Protein AF-A0A7S2VXR2-F1 (afdb_monomer_lite)

Secondary structure (DSSP, 8-state):
-HHHHHHHHHHHHHHH-----HHHHHHHHHHHTT--GGGTTS------------HHHHHHHHHHHHHHTTS---------SSTTHHHHHHHHHHHTTPPPS--

Sequence (103 aa):
SESDIAVAMFRLLENEKLIQEGAGISGLAACLAGKLPELQGKTVVVAMCGGNIDTSALGYVLERGLVADGRLVRFSCVVPDRPGGIAGLCNKIAKVGASIKHI

InterPro domains:
  IPR036052 Tryptophan synthase beta chain-like, PALP domain superfamily [G3DSA:3.40.50.1100] (1-72)
  IPR036052 Tryptophan synthase beta chain-like, PALP domain superfamily [SSF53686] (1-98)
  IPR050147 Serine/Threonine Dehydratase [PTHR48078] (1-101)

pLDDT: mean 91.54, std 4.01, range [77.5, 97.69]

Radius of gyration: 18.65 Å; chains: 1; bounding box: 45×24×49 Å

Structure (mmCIF, N/CA/C/O backbone):
data_AF-A0A7S2VXR2-F1
#
_entry.id   AF-A0A7S2VXR2-F1
#
loop_
_atom_site.group_PDB
_atom_site.id
_atom_site.type_symbol
_atom_site.label_atom_id
_atom_site.label_alt_id
_atom_site.label_comp_id
_atom_site.label_asym_id
_atom_site.label_entity_id
_atom_site.label_seq_id
_atom_site.pdbx_PDB_ins_code
_atom_site.Cartn_x
_atom_site.Cartn_y
_atom_site.Cartn_z
_atom_site.occupancy
_atom_site.B_iso_or_equiv
_atom_site.auth_seq_id
_atom_site.auth_comp_id
_atom_site.auth_asym_id
_atom_site.auth_atom_id
_atom_site.pdbx_PDB_model_num
ATOM 1 N N . SER A 1 1 ? -3.229 -9.430 9.550 1.00 87.56 1 SER A N 1
ATOM 2 C CA . SER A 1 1 ? -1.922 -9.773 8.961 1.00 87.56 1 SER A CA 1
ATOM 3 C C . SER A 1 1 ? -1.122 -8.487 8.858 1.00 87.56 1 SER A C 1
ATOM 5 O O . SER A 1 1 ? -1.727 -7.422 8.932 1.00 87.56 1 SER A O 1
ATOM 7 N N . GLU A 1 2 ? 0.199 -8.544 8.692 1.00 87.19 2 GLU A N 1
ATOM 8 C CA . GLU A 1 2 ? 0.989 -7.323 8.451 1.00 87.19 2 GLU A CA 1
ATOM 9 C C . GLU A 1 2 ? 0.526 -6.572 7.196 1.00 87.19 2 GLU A C 1
ATOM 11 O O . GLU A 1 2 ? 0.514 -5.346 7.180 1.00 87.19 2 GLU A O 1
ATOM 16 N N . SER A 1 3 ? 0.068 -7.300 6.169 1.00 87.94 3 SER A N 1
ATOM 17 C CA . SER A 1 3 ? -0.520 -6.694 4.971 1.00 87.94 3 SER A CA 1
ATOM 18 C C . SER A 1 3 ? -1.778 -5.890 5.303 1.00 87.94 3 SER A C 1
ATOM 20 O O . SER A 1 3 ? 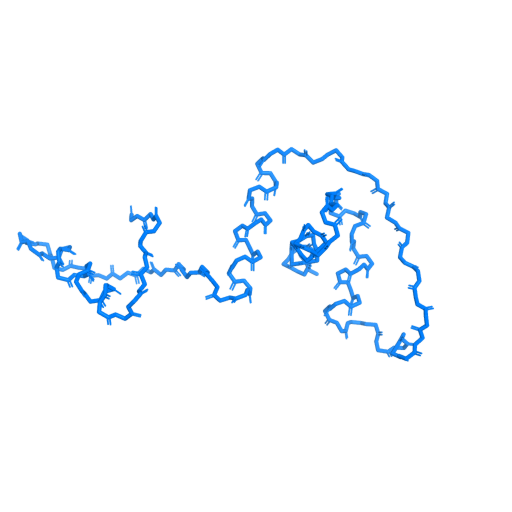-1.911 -4.759 4.851 1.00 87.94 3 SER A O 1
ATOM 22 N N . ASP A 1 4 ? -2.680 -6.438 6.124 1.00 91.88 4 ASP A N 1
ATOM 23 C CA . ASP A 1 4 ? -3.908 -5.734 6.527 1.00 91.88 4 ASP A CA 1
ATOM 24 C C . ASP A 1 4 ? -3.576 -4.478 7.341 1.00 91.88 4 ASP A C 1
ATOM 26 O O . ASP A 1 4 ? -4.205 -3.438 7.174 1.00 91.88 4 ASP A O 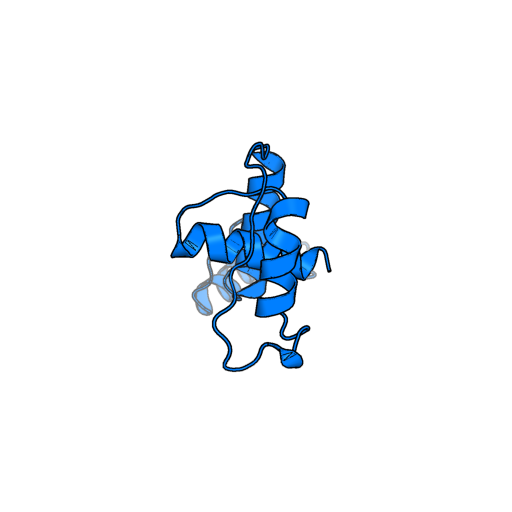1
ATOM 30 N N . ILE A 1 5 ? -2.565 -4.575 8.209 1.00 91.62 5 ILE A N 1
ATOM 31 C CA . ILE A 1 5 ? -2.066 -3.466 9.024 1.00 91.62 5 ILE A CA 1
ATOM 32 C C . ILE A 1 5 ? -1.508 -2.352 8.130 1.00 91.62 5 ILE A C 1
ATOM 34 O O . ILE A 1 5 ? -1.863 -1.190 8.315 1.00 91.62 5 ILE A O 1
ATOM 38 N N . ALA A 1 6 ? -0.696 -2.693 7.126 1.00 90.69 6 ALA A N 1
ATOM 39 C CA . ALA A 1 6 ? -0.166 -1.721 6.173 1.00 90.69 6 ALA A CA 1
ATOM 40 C C . ALA A 1 6 ? -1.283 -1.055 5.353 1.00 90.69 6 ALA A C 1
ATOM 42 O O . ALA A 1 6 ? -1.286 0.164 5.198 1.00 90.69 6 ALA A O 1
ATOM 43 N N . VAL A 1 7 ? -2.271 -1.823 4.882 1.00 92.00 7 VAL A N 1
ATOM 44 C CA . VAL A 1 7 ? -3.435 -1.265 4.174 1.00 92.00 7 VAL A CA 1
ATOM 45 C C . VAL A 1 7 ? -4.239 -0.337 5.087 1.00 92.00 7 VAL A C 1
ATOM 47 O O . VAL A 1 7 ? -4.619 0.750 4.662 1.00 92.00 7 VAL A O 1
ATOM 50 N N . ALA A 1 8 ? -4.464 -0.706 6.348 1.00 93.06 8 ALA A N 1
ATOM 51 C CA . ALA A 1 8 ? -5.192 0.133 7.297 1.00 93.06 8 ALA A CA 1
ATOM 52 C C . ALA A 1 8 ? -4.459 1.439 7.619 1.00 93.06 8 ALA A C 1
ATOM 54 O O . ALA A 1 8 ? -5.084 2.499 7.608 1.00 93.06 8 ALA A O 1
ATOM 55 N N . MET A 1 9 ? -3.141 1.387 7.840 1.00 91.94 9 MET A N 1
ATOM 56 C CA . MET A 1 9 ? -2.329 2.598 8.011 1.00 91.94 9 MET A CA 1
ATOM 57 C C . MET A 1 9 ? -2.391 3.484 6.770 1.00 91.94 9 MET A C 1
ATOM 59 O O . MET A 1 9 ? -2.562 4.694 6.886 1.00 91.94 9 MET A O 1
ATOM 63 N N . PHE A 1 10 ? -2.295 2.884 5.583 1.00 92.44 10 PHE A N 1
ATOM 64 C CA . PHE A 1 10 ? -2.397 3.613 4.329 1.00 92.44 10 PHE A CA 1
ATOM 65 C C . PHE A 1 10 ? -3.754 4.315 4.178 1.00 92.44 10 PHE A C 1
ATOM 67 O O . PHE A 1 10 ? -3.798 5.497 3.848 1.00 92.44 10 PHE A O 1
ATOM 74 N N . ARG A 1 11 ? -4.860 3.625 4.486 1.00 92.44 11 ARG A N 1
ATOM 75 C CA . ARG A 1 11 ? -6.214 4.204 4.466 1.00 92.44 11 ARG A CA 1
ATOM 76 C C . ARG A 1 11 ? -6.378 5.332 5.477 1.00 92.44 11 ARG A C 1
ATOM 78 O O . ARG A 1 11 ? -7.008 6.337 5.153 1.00 92.44 11 ARG A O 1
ATOM 85 N N . LEU A 1 12 ? -5.819 5.175 6.676 1.00 92.00 12 LEU A N 1
ATOM 86 C CA . LEU A 1 12 ? -5.848 6.212 7.703 1.00 92.00 12 LEU A CA 1
ATOM 87 C C . LEU A 1 12 ? -5.081 7.460 7.239 1.00 92.00 12 LEU A C 1
ATOM 89 O O . LEU A 1 12 ? -5.586 8.575 7.346 1.00 92.00 12 LEU A O 1
ATOM 93 N N . LEU A 1 13 ? -3.902 7.274 6.646 1.00 91.19 13 LEU A N 1
ATOM 94 C CA . LEU A 1 13 ? -3.115 8.369 6.091 1.00 91.19 13 LEU A CA 1
ATOM 95 C C . LEU A 1 13 ? -3.808 9.038 4.896 1.00 91.19 13 LEU A C 1
ATOM 97 O O . LEU A 1 13 ? -3.771 10.259 4.767 1.00 91.19 13 LEU A O 1
ATOM 101 N N . GLU A 1 14 ? -4.429 8.268 4.005 1.00 90.56 14 GLU A N 1
ATOM 102 C CA . GLU A 1 14 ? -5.060 8.797 2.793 1.00 90.56 14 GLU A CA 1
ATOM 103 C C . GLU A 1 14 ? -6.327 9.599 3.116 1.00 90.56 14 GLU A C 1
ATOM 105 O O . GLU A 1 14 ? -6.482 10.708 2.594 1.00 90.56 14 GLU A O 1
ATOM 110 N N . ASN A 1 15 ? -7.173 9.092 4.018 1.00 92.69 15 ASN A N 1
ATOM 111 C CA . ASN A 1 15 ? -8.463 9.702 4.348 1.00 92.69 15 ASN A CA 1
ATOM 112 C C . ASN A 1 15 ? -8.376 10.718 5.493 1.00 92.69 15 ASN A C 1
ATOM 114 O O . ASN A 1 15 ? -8.878 11.828 5.356 1.00 92.69 15 ASN A O 1
ATOM 118 N N . GLU A 1 16 ? -7.693 10.371 6.585 1.00 91.94 16 GLU A N 1
ATOM 119 C CA . GLU A 1 16 ? -7.686 11.169 7.823 1.00 91.94 16 GLU A CA 1
ATOM 120 C C . GLU A 1 16 ? -6.394 11.973 8.016 1.00 91.94 16 GLU A C 1
ATOM 122 O O . GLU A 1 16 ? -6.298 12.790 8.927 1.00 91.94 16 GLU A O 1
ATOM 127 N N . LYS A 1 17 ? -5.374 11.752 7.172 1.00 90.81 17 LYS A N 1
ATOM 128 C CA . LYS A 1 17 ? -4.036 12.368 7.299 1.00 90.81 17 LYS A CA 1
ATOM 129 C C . LYS A 1 17 ? -3.348 12.058 8.633 1.00 90.81 17 LYS A C 1
ATOM 131 O O . LYS A 1 17 ? -2.441 12.778 9.046 1.00 90.81 17 LYS A O 1
ATOM 136 N N . LEU A 1 18 ? -3.755 10.971 9.285 1.00 89.31 18 LEU A N 1
ATOM 137 C CA . LEU A 1 18 ? -3.179 10.508 10.540 1.00 89.31 18 LEU A CA 1
ATOM 138 C C . LEU A 1 18 ? -2.170 9.391 10.293 1.00 89.31 18 LEU A C 1
ATOM 140 O O . LEU A 1 18 ? -2.348 8.528 9.434 1.00 89.31 18 LEU A O 1
ATOM 144 N N . ILE A 1 19 ? -1.114 9.411 11.097 1.00 86.94 19 ILE A N 1
ATOM 145 C CA . ILE A 1 19 ? -0.050 8.417 11.095 1.00 86.94 19 ILE A CA 1
ATOM 146 C C . ILE A 1 19 ? -0.105 7.664 12.422 1.00 86.94 19 ILE A C 1
ATOM 148 O O . ILE A 1 19 ? -0.205 8.275 13.485 1.00 86.94 19 ILE A O 1
ATOM 152 N N . GLN A 1 20 ? -0.040 6.336 12.351 1.00 88.00 20 GLN A N 1
ATOM 153 C CA . GLN A 1 20 ? -0.044 5.463 13.517 1.00 88.00 20 GLN A CA 1
ATOM 154 C C . GLN A 1 20 ? 0.967 4.333 13.393 1.00 88.00 20 GLN A C 1
ATOM 156 O O . GLN A 1 20 ? 1.346 3.939 12.294 1.00 88.00 20 GLN A O 1
ATOM 161 N N . GLU A 1 21 ? 1.358 3.787 14.538 1.00 86.38 21 GLU A N 1
ATOM 162 C CA . GLU A 1 21 ? 2.156 2.567 14.615 1.00 86.38 21 GLU A CA 1
ATOM 163 C C . GLU A 1 21 ? 1.296 1.310 14.397 1.00 86.38 21 GLU A C 1
ATOM 165 O O . GLU A 1 21 ? 0.074 1.303 14.580 1.00 86.38 21 GLU A O 1
ATOM 170 N N . GLY A 1 22 ? 1.950 0.199 14.044 1.00 79.25 22 GLY A N 1
ATOM 171 C CA . GLY A 1 22 ? 1.270 -1.052 13.695 1.00 79.25 22 GLY A CA 1
ATOM 172 C C . GLY A 1 22 ? 0.414 -1.658 14.812 1.00 79.25 22 GLY A C 1
ATOM 173 O O . GLY A 1 22 ? -0.640 -2.227 14.530 1.00 79.25 22 GLY A O 1
ATOM 174 N N . ALA A 1 23 ? 0.805 -1.516 16.081 1.00 83.81 23 ALA A N 1
ATOM 175 C CA . ALA A 1 23 ? -0.014 -2.002 17.193 1.00 83.81 23 ALA A CA 1
ATOM 176 C C . ALA A 1 23 ? -1.306 -1.177 17.345 1.00 83.81 23 ALA A C 1
ATOM 178 O O . ALA A 1 23 ? -2.393 -1.750 17.462 1.00 83.81 23 ALA A O 1
ATOM 179 N N . GLY A 1 24 ? -1.198 0.154 17.257 1.00 86.06 24 GLY A N 1
ATOM 180 C CA . GLY A 1 24 ? -2.309 1.097 17.418 1.00 86.06 24 GLY A CA 1
ATOM 181 C C . GLY A 1 24 ? -3.367 1.030 16.314 1.00 86.06 24 GLY A C 1
ATOM 182 O O . GLY A 1 24 ? -4.510 1.407 16.546 1.00 86.06 24 GLY A O 1
ATOM 183 N N . ILE A 1 25 ? -3.022 0.509 15.133 1.00 91.06 25 ILE A N 1
ATOM 184 C CA . ILE A 1 25 ? -3.935 0.388 13.982 1.00 91.06 25 ILE A CA 1
ATOM 185 C C . ILE A 1 25 ? -4.573 -1.008 13.852 1.00 91.06 25 ILE A C 1
ATOM 187 O O . ILE A 1 25 ? -5.457 -1.219 13.021 1.00 91.06 25 ILE A O 1
ATOM 191 N N . SER A 1 26 ? -4.122 -1.987 14.642 1.00 91.44 26 SER A N 1
ATOM 192 C CA . SER A 1 26 ? -4.477 -3.405 14.475 1.00 91.44 26 SER A CA 1
ATOM 193 C C . SER A 1 26 ? -5.989 -3.674 14.519 1.00 91.44 26 SER A C 1
ATOM 195 O O . SER A 1 26 ? -6.497 -4.459 13.715 1.00 91.44 26 SER A O 1
ATOM 197 N N . GLY A 1 27 ? -6.722 -2.970 15.389 1.00 92.94 27 GLY A N 1
ATOM 198 C CA . GLY A 1 27 ? -8.184 -3.044 15.459 1.00 92.94 27 GLY A CA 1
ATOM 199 C C . GLY A 1 27 ? -8.862 -2.539 14.184 1.00 92.94 27 GLY A C 1
ATOM 200 O O . GLY A 1 27 ? -9.733 -3.213 13.638 1.00 92.94 27 GLY A O 1
ATOM 201 N N . LEU A 1 28 ? -8.404 -1.403 13.645 1.00 93.00 28 LEU A N 1
ATOM 202 C CA . LEU A 1 28 ? -8.907 -0.870 12.377 1.00 93.00 28 LEU A CA 1
ATOM 203 C C . LEU A 1 28 ? -8.603 -1.832 11.222 1.00 93.00 28 LEU A C 1
ATOM 205 O O . LEU A 1 28 ? -9.464 -2.070 10.377 1.00 93.00 28 LEU A O 1
ATOM 209 N N . ALA A 1 29 ? -7.414 -2.436 11.212 1.00 94.00 29 ALA A N 1
ATOM 210 C CA . ALA A 1 29 ? -7.033 -3.428 10.211 1.00 94.00 29 ALA A CA 1
ATOM 211 C C . ALA A 1 29 ? -7.943 -4.660 10.223 1.00 94.00 29 ALA A C 1
ATOM 213 O O . ALA A 1 29 ? -8.327 -5.147 9.161 1.00 94.00 29 ALA A O 1
ATOM 214 N N . ALA A 1 30 ? -8.327 -5.150 11.403 1.00 94.62 30 ALA A N 1
ATOM 215 C CA . ALA A 1 30 ? -9.268 -6.259 11.523 1.00 94.62 30 ALA A CA 1
ATOM 216 C C . ALA A 1 30 ? -10.674 -5.888 11.015 1.00 94.62 30 ALA A C 1
ATOM 218 O O . ALA A 1 30 ? -11.281 -6.683 10.292 1.00 94.62 30 ALA A O 1
ATOM 219 N N . CYS A 1 31 ? -11.154 -4.677 11.324 1.00 94.00 31 CYS A N 1
ATOM 220 C CA . CYS A 1 31 ? -12.421 -4.159 10.804 1.00 94.00 31 CYS A CA 1
ATOM 221 C C . CYS A 1 31 ? -12.410 -4.064 9.270 1.00 94.00 31 CYS A C 1
ATOM 223 O O . CYS A 1 31 ? -13.301 -4.599 8.613 1.00 94.00 31 CYS A O 1
ATOM 225 N N . LEU A 1 32 ? -11.383 -3.432 8.691 1.00 92.12 32 LEU A N 1
ATOM 226 C CA . LEU A 1 32 ? -11.268 -3.239 7.240 1.00 92.12 32 LEU A CA 1
ATOM 227 C C . LEU A 1 32 ? -11.067 -4.553 6.478 1.00 92.12 32 LEU A C 1
ATOM 229 O O . LEU A 1 32 ? -11.569 -4.701 5.369 1.00 92.12 32 LEU A O 1
ATOM 233 N N . ALA A 1 33 ? -10.367 -5.521 7.074 1.00 93.50 33 ALA A N 1
ATOM 234 C CA . ALA A 1 33 ? -10.180 -6.848 6.492 1.00 93.50 33 ALA A CA 1
ATOM 235 C C . ALA A 1 33 ? -11.417 -7.758 6.629 1.00 93.50 33 ALA A C 1
ATOM 237 O O . ALA A 1 33 ? -11.344 -8.929 6.258 1.00 93.50 33 ALA A O 1
ATOM 238 N N . GLY A 1 34 ? -12.526 -7.265 7.198 1.00 93.56 34 GLY A N 1
ATOM 239 C CA . GLY A 1 34 ? -13.759 -8.038 7.373 1.00 93.56 34 GLY A CA 1
ATOM 240 C C . GLY A 1 34 ? -13.620 -9.208 8.350 1.00 93.56 34 GLY A C 1
ATOM 241 O O . GLY A 1 34 ? -14.349 -10.190 8.243 1.00 93.56 34 GLY A O 1
ATOM 242 N N . LYS A 1 35 ? -12.672 -9.132 9.293 1.00 95.19 35 LYS A N 1
ATOM 243 C CA . LYS A 1 35 ? -12.362 -10.227 10.232 1.00 95.19 35 LYS A CA 1
ATOM 244 C C . LYS A 1 35 ? -13.227 -10.235 11.489 1.00 95.19 35 LYS A C 1
ATOM 246 O O . LYS A 1 35 ? -13.100 -11.154 12.287 1.00 95.19 35 LYS A O 1
ATOM 251 N N . LEU A 1 36 ? -14.073 -9.220 11.654 1.00 94.69 36 LEU A N 1
ATOM 252 C CA . LEU A 1 36 ? -14.944 -9.017 12.812 1.00 94.69 36 LEU A CA 1
ATOM 253 C C . LEU A 1 36 ? -16.411 -8.910 12.348 1.00 94.69 36 LEU A C 1
ATOM 255 O O . LEU A 1 36 ? -17.005 -7.829 12.430 1.00 94.69 36 LEU A O 1
ATOM 259 N N . PRO A 1 37 ? -16.998 -9.983 11.778 1.00 95.12 37 PRO A N 1
ATOM 260 C CA . PRO A 1 37 ? -18.362 -9.954 11.238 1.00 95.12 37 PRO A CA 1
ATOM 261 C C . PRO A 1 37 ? -19.418 -9.568 12.287 1.00 95.12 37 PRO A C 1
ATOM 263 O O . PRO A 1 37 ? -20.424 -8.942 11.960 1.00 95.12 37 PRO A O 1
ATOM 266 N N . GLU A 1 38 ? -19.178 -9.858 13.565 1.00 96.00 38 GLU A N 1
ATOM 267 C CA . GLU A 1 38 ? -20.044 -9.511 14.696 1.00 96.00 38 GLU A CA 1
ATOM 268 C C . GLU A 1 38 ? -20.179 -7.999 14.957 1.00 96.00 38 GLU A C 1
ATOM 270 O O . GLU A 1 38 ? -21.036 -7.572 15.745 1.00 96.00 38 GLU A O 1
ATOM 275 N N . LEU A 1 39 ? -19.331 -7.188 14.319 1.00 95.50 39 LEU A N 1
ATOM 276 C CA . LEU A 1 39 ? -19.351 -5.729 14.391 1.00 95.50 39 LEU A CA 1
ATOM 277 C C . LEU A 1 39 ? -20.132 -5.074 13.244 1.00 95.50 39 LEU A C 1
ATOM 279 O O . LEU A 1 39 ? -20.330 -3.858 13.256 1.00 95.50 39 LEU A O 1
ATOM 283 N N . GLN A 1 40 ? -20.601 -5.850 12.265 1.00 93.94 40 GLN A N 1
ATOM 284 C CA . GLN A 1 40 ? -21.314 -5.313 11.112 1.00 93.94 40 GLN A CA 1
ATOM 285 C C . GLN A 1 40 ? -22.578 -4.542 11.535 1.00 93.94 40 GLN A C 1
ATOM 287 O O . GLN A 1 40 ? -23.387 -5.020 12.330 1.00 93.94 40 GLN A O 1
ATOM 292 N N . GLY A 1 41 ? -22.735 -3.323 11.008 1.00 95.00 41 GLY A N 1
ATOM 293 C CA . GLY A 1 41 ? -23.868 -2.438 11.309 1.00 95.00 41 GLY A CA 1
ATOM 294 C C . GLY A 1 41 ? -23.808 -1.738 12.673 1.00 95.00 41 GLY A C 1
ATOM 295 O O . GLY A 1 41 ? -24.729 -0.995 13.003 1.00 95.00 41 GLY A O 1
ATOM 296 N N . LYS A 1 42 ? -22.748 -1.944 13.465 1.00 96.50 42 LYS A N 1
ATOM 297 C CA . LYS A 1 42 ? -22.564 -1.276 14.760 1.00 96.50 42 LYS A CA 1
ATOM 298 C C . LYS A 1 42 ? -21.701 -0.026 14.619 1.00 96.50 42 LYS A C 1
ATOM 300 O O . LYS A 1 42 ? -20.798 0.033 13.788 1.00 96.50 42 LYS A O 1
ATOM 305 N N . THR A 1 43 ? -21.925 0.945 15.498 1.00 96.25 43 THR A N 1
ATOM 306 C CA . THR A 1 43 ? -20.977 2.043 15.713 1.00 96.25 43 THR A CA 1
ATOM 307 C C . THR A 1 43 ? -19.800 1.515 16.524 1.00 96.25 43 THR A C 1
ATOM 309 O O . THR A 1 43 ? -19.963 1.141 17.685 1.00 96.25 43 THR A O 1
ATOM 312 N N . VAL A 1 44 ? -18.619 1.463 15.911 1.00 94.12 44 VAL A N 1
ATOM 313 C CA . VAL A 1 44 ? -17.393 0.936 16.525 1.00 94.12 44 VAL A CA 1
ATOM 314 C C . VAL A 1 44 ? -16.400 2.072 16.716 1.00 94.12 44 VAL A C 1
ATOM 316 O O . VAL A 1 44 ? -16.128 2.823 15.783 1.00 94.12 44 VAL A O 1
ATOM 319 N N . VAL A 1 45 ? -15.825 2.168 17.914 1.00 93.62 45 VAL A N 1
ATOM 320 C CA . VAL A 1 45 ? -14.707 3.069 18.205 1.00 93.62 45 VAL A CA 1
ATOM 321 C C . VAL A 1 45 ? -13.449 2.227 18.355 1.00 93.62 45 VAL A C 1
ATOM 323 O O . VAL A 1 45 ? -13.384 1.352 19.216 1.00 93.62 45 VAL A O 1
ATOM 326 N N . VAL A 1 46 ? -12.448 2.490 17.517 1.00 91.00 46 VAL A N 1
ATOM 327 C CA . VAL A 1 46 ? -11.123 1.876 17.638 1.00 91.00 46 VAL A CA 1
ATOM 328 C C . VAL A 1 46 ? -10.225 2.853 18.384 1.00 91.00 46 VAL A C 1
ATOM 330 O O . VAL A 1 46 ? -9.905 3.923 17.869 1.00 91.00 46 VAL A O 1
ATOM 333 N N . ALA A 1 47 ? -9.824 2.495 19.602 1.00 88.94 47 ALA A N 1
ATOM 334 C CA . ALA A 1 47 ? -8.811 3.250 20.326 1.00 88.94 47 ALA A CA 1
ATOM 335 C C . ALA A 1 47 ? -7.448 3.030 19.658 1.00 88.94 47 ALA A C 1
ATOM 337 O O . ALA A 1 47 ? -6.977 1.897 19.563 1.00 88.94 47 ALA A O 1
ATOM 338 N N . MET A 1 48 ? -6.835 4.114 19.187 1.00 87.38 48 MET A N 1
ATOM 339 C CA . MET A 1 48 ? -5.518 4.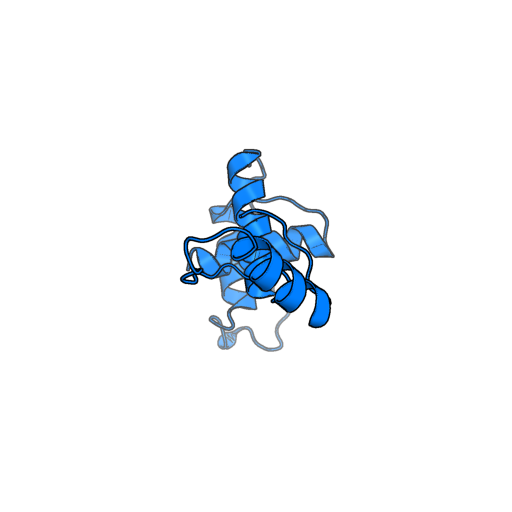090 18.555 1.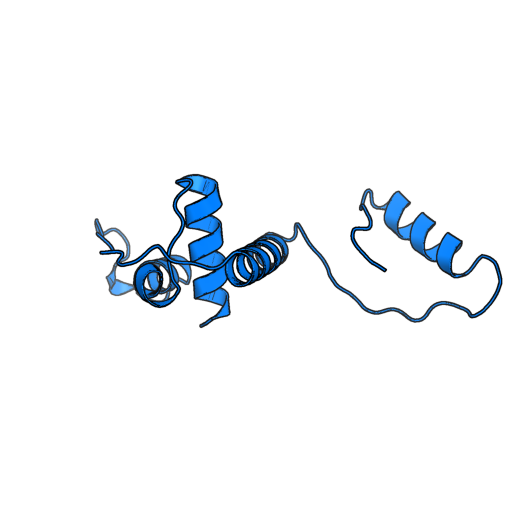00 87.38 48 MET A CA 1
ATOM 340 C C . MET A 1 48 ? -4.488 4.721 19.491 1.00 87.38 48 MET A C 1
ATOM 342 O O . MET A 1 48 ? -4.708 5.810 20.021 1.00 87.38 48 MET A O 1
ATOM 346 N N . CYS A 1 49 ? -3.362 4.038 19.676 1.00 81.31 49 CYS A N 1
ATOM 347 C CA . CYS A 1 49 ? -2.279 4.452 20.563 1.00 81.31 49 CYS A CA 1
ATOM 348 C C . CYS A 1 49 ? -0.979 4.562 19.759 1.00 81.31 49 CYS A C 1
ATOM 350 O O . CYS A 1 49 ? -0.622 3.599 19.083 1.00 81.31 49 CYS A O 1
ATOM 352 N N . GLY A 1 50 ? -0.252 5.674 19.896 1.00 77.50 50 GLY A N 1
ATOM 353 C CA . GLY A 1 50 ? 1.083 5.848 19.306 1.00 77.50 50 GLY A CA 1
ATOM 354 C C . GLY A 1 50 ? 1.121 6.874 18.179 1.00 77.50 50 GLY A C 1
ATOM 355 O O . GLY A 1 50 ? 0.231 7.713 18.078 1.00 77.50 50 GLY A O 1
ATOM 356 N N . GLY A 1 51 ? 2.168 6.851 17.363 1.00 78.25 51 GLY A N 1
ATOM 357 C CA . GLY A 1 51 ? 2.373 7.832 16.286 1.00 78.25 51 GLY A CA 1
ATOM 358 C C . GLY A 1 51 ? 3.846 8.086 15.978 1.00 78.25 51 GLY A C 1
ATOM 359 O O . GLY A 1 51 ? 4.169 8.855 15.075 1.00 78.25 51 GLY A O 1
ATOM 360 N N . ASN A 1 52 ? 4.745 7.430 16.713 1.00 84.19 52 ASN A N 1
ATOM 361 C CA . ASN A 1 52 ? 6.177 7.511 16.513 1.00 84.19 52 ASN A CA 1
ATOM 362 C C . ASN A 1 52 ? 6.617 6.481 15.467 1.00 84.19 52 ASN A C 1
ATOM 364 O O . ASN A 1 52 ? 7.265 5.482 15.776 1.00 84.19 52 ASN A O 1
ATOM 368 N N . ILE A 1 53 ? 6.220 6.715 14.218 1.00 86.19 53 ILE A N 1
ATOM 369 C CA . ILE A 1 53 ? 6.698 5.928 13.083 1.00 86.19 53 ILE A CA 1
ATOM 370 C C . ILE A 1 53 ? 7.970 6.560 12.517 1.00 86.19 53 ILE A C 1
ATOM 372 O O . ILE A 1 53 ? 8.071 7.783 12.391 1.00 86.19 53 ILE A O 1
ATOM 376 N N . ASP A 1 54 ? 8.928 5.735 12.113 1.00 88.94 54 ASP A N 1
ATOM 377 C CA . ASP A 1 54 ? 10.048 6.209 11.315 1.00 88.94 54 ASP A CA 1
ATOM 378 C C . ASP A 1 54 ? 9.662 6.338 9.828 1.00 88.94 54 ASP A C 1
ATOM 380 O O . ASP A 1 54 ? 8.714 5.726 9.322 1.00 88.94 54 ASP A O 1
ATOM 384 N N . THR A 1 55 ? 10.420 7.147 9.092 1.00 87.44 55 THR A N 1
ATOM 385 C CA . THR A 1 55 ? 10.151 7.427 7.676 1.00 87.44 55 THR A CA 1
ATOM 386 C C . THR A 1 55 ? 10.313 6.203 6.772 1.00 87.44 55 THR A C 1
ATOM 388 O O . THR A 1 55 ? 9.672 6.142 5.721 1.00 87.44 55 THR A O 1
ATOM 391 N N . SER A 1 56 ? 11.118 5.213 7.168 1.00 89.06 56 SER A N 1
ATOM 392 C CA . SER A 1 56 ? 11.316 3.986 6.387 1.00 89.06 56 SER A CA 1
ATOM 393 C C . SER A 1 56 ? 10.092 3.082 6.495 1.00 89.06 56 SER A C 1
ATOM 395 O O . SER A 1 56 ? 9.587 2.603 5.474 1.00 89.06 56 SER A O 1
ATOM 397 N N . ALA A 1 57 ? 9.560 2.908 7.707 1.00 85.44 57 ALA A N 1
ATOM 398 C CA . ALA A 1 57 ? 8.311 2.188 7.934 1.00 85.44 57 ALA A CA 1
ATOM 399 C C . ALA A 1 57 ? 7.127 2.862 7.218 1.00 85.44 57 ALA A C 1
ATOM 401 O O . ALA A 1 57 ? 6.333 2.178 6.566 1.00 85.44 57 ALA A O 1
ATOM 402 N N . LEU A 1 58 ? 7.052 4.198 7.241 1.00 89.19 58 LEU A N 1
ATOM 403 C CA . LEU A 1 58 ? 6.052 4.947 6.475 1.00 89.19 58 LEU A CA 1
ATOM 404 C C . LEU A 1 58 ? 6.173 4.693 4.962 1.00 89.19 58 LEU A C 1
ATOM 406 O O . LEU A 1 58 ? 5.169 4.437 4.293 1.00 89.19 58 LEU A O 1
ATOM 410 N N . GLY A 1 59 ? 7.394 4.716 4.419 1.00 90.94 59 GLY A N 1
ATOM 411 C CA . GLY A 1 59 ? 7.651 4.408 3.010 1.00 90.94 59 GLY A CA 1
ATOM 412 C C . GLY A 1 59 ? 7.184 3.004 2.617 1.00 90.94 59 GLY A C 1
ATOM 413 O O . GLY A 1 59 ? 6.515 2.836 1.595 1.00 90.94 59 GLY A O 1
ATOM 414 N N . TYR A 1 60 ? 7.459 2.005 3.458 1.00 88.56 60 TYR A N 1
ATOM 415 C CA . TYR A 1 60 ? 6.995 0.632 3.246 1.00 88.56 60 TYR A CA 1
ATOM 416 C C . TYR A 1 60 ? 5.462 0.527 3.221 1.00 88.56 60 TYR A C 1
ATOM 418 O O . TYR A 1 60 ? 4.894 -0.107 2.327 1.00 88.56 60 TYR A O 1
ATOM 426 N N . VAL A 1 61 ? 4.783 1.174 4.172 1.00 89.69 61 VAL A N 1
ATOM 427 C CA . VAL A 1 61 ? 3.314 1.219 4.244 1.00 89.69 61 VAL A CA 1
ATOM 428 C C . VAL A 1 61 ? 2.717 1.856 2.990 1.00 89.69 61 VAL A C 1
ATOM 430 O O . VAL A 1 61 ? 1.769 1.310 2.422 1.00 89.69 61 VAL A O 1
ATOM 433 N N . LEU A 1 62 ? 3.295 2.964 2.518 1.00 91.00 62 LEU A N 1
ATOM 434 C CA . LEU A 1 62 ? 2.875 3.628 1.283 1.00 91.00 62 LEU A CA 1
ATOM 435 C C . LEU A 1 62 ? 2.993 2.702 0.070 1.00 91.00 62 LEU A C 1
ATOM 437 O O . LEU A 1 62 ? 2.043 2.587 -0.703 1.00 91.00 62 LEU A O 1
ATOM 441 N N . GLU A 1 63 ? 4.119 2.004 -0.096 1.00 90.50 63 GLU A N 1
ATOM 442 C CA . GLU A 1 63 ? 4.271 1.064 -1.212 1.00 90.50 63 GLU A CA 1
ATOM 443 C C . GLU A 1 63 ? 3.254 -0.077 -1.147 1.00 90.50 63 GLU A C 1
ATOM 445 O O . GLU A 1 63 ? 2.643 -0.409 -2.164 1.00 90.50 63 GLU A O 1
ATOM 450 N N . ARG A 1 64 ? 3.019 -0.648 0.040 1.00 88.62 64 ARG A N 1
ATOM 451 C CA . ARG A 1 64 ? 2.017 -1.709 0.221 1.00 88.62 64 ARG A CA 1
ATOM 452 C C . ARG A 1 64 ? 0.602 -1.228 -0.071 1.00 88.62 64 ARG A C 1
ATOM 454 O O . ARG A 1 64 ? -0.139 -1.944 -0.741 1.00 88.62 64 ARG A O 1
ATOM 461 N N . GLY A 1 65 ? 0.247 -0.030 0.381 1.00 89.31 65 GLY A N 1
ATOM 462 C CA . GLY A 1 65 ? -1.042 0.589 0.086 1.00 89.31 65 GLY A CA 1
ATOM 463 C C . GLY A 1 65 ? -1.253 0.822 -1.408 1.00 89.31 65 GLY A C 1
ATOM 464 O O . GLY A 1 65 ? -2.283 0.434 -1.955 1.00 89.31 65 GLY A O 1
ATOM 465 N N . LEU A 1 66 ? -0.241 1.352 -2.101 1.00 92.50 66 LEU A N 1
ATOM 466 C CA . LEU A 1 66 ? -0.293 1.539 -3.553 1.00 92.50 66 LEU A CA 1
ATOM 467 C C . LEU A 1 66 ? -0.433 0.212 -4.312 1.00 92.50 66 LEU A C 1
ATOM 469 O O . LEU A 1 66 ? -1.153 0.165 -5.309 1.00 92.50 66 LEU A O 1
ATOM 473 N N . VAL A 1 67 ? 0.222 -0.860 -3.852 1.00 91.31 67 VAL A N 1
ATOM 474 C CA . VAL A 1 67 ? 0.052 -2.206 -4.428 1.00 91.31 67 VAL A CA 1
ATOM 475 C C . VAL A 1 67 ? -1.364 -2.730 -4.186 1.00 91.31 67 VAL A C 1
ATOM 477 O O . VAL A 1 67 ? -1.986 -3.235 -5.117 1.00 91.31 67 VAL A O 1
ATOM 480 N N . ALA A 1 68 ? -1.892 -2.585 -2.968 1.00 87.69 68 ALA A N 1
ATOM 481 C CA . ALA A 1 68 ? -3.241 -3.034 -2.624 1.00 87.69 68 ALA A CA 1
ATOM 482 C C . ALA A 1 68 ? -4.333 -2.303 -3.427 1.00 87.69 68 ALA A C 1
ATOM 484 O O . ALA A 1 68 ? -5.336 -2.913 -3.787 1.00 87.69 68 ALA A O 1
ATOM 485 N N . ASP A 1 69 ? -4.107 -1.032 -3.765 1.00 89.81 69 ASP A N 1
ATOM 486 C CA . ASP A 1 69 ? -4.996 -0.235 -4.619 1.00 89.81 69 ASP A CA 1
ATOM 487 C C . ASP A 1 69 ? -4.774 -0.439 -6.125 1.00 89.81 69 ASP A C 1
ATOM 489 O O . ASP A 1 69 ? -5.398 0.244 -6.937 1.00 89.81 69 ASP A O 1
ATOM 493 N N . GLY A 1 70 ? -3.858 -1.324 -6.532 1.00 90.62 70 GLY A N 1
ATOM 494 C CA . GLY A 1 70 ? -3.535 -1.544 -7.947 1.00 90.62 70 GLY A CA 1
ATOM 495 C C . GLY A 1 70 ? -2.849 -0.351 -8.627 1.00 90.62 70 GLY A C 1
ATOM 496 O O . GLY A 1 70 ? -2.732 -0.320 -9.850 1.00 90.62 70 GLY A O 1
ATOM 497 N N . ARG A 1 71 ? -2.372 0.628 -7.849 1.00 92.94 71 ARG A N 1
ATOM 498 C CA . ARG A 1 71 ? -1.660 1.826 -8.330 1.00 92.94 71 ARG A CA 1
ATOM 499 C C . ARG A 1 71 ? -0.157 1.611 -8.487 1.00 92.94 71 ARG A C 1
ATOM 501 O O . ARG A 1 71 ? 0.516 2.420 -9.121 1.00 92.94 71 ARG A O 1
ATOM 508 N N . LEU A 1 72 ? 0.378 0.540 -7.910 1.00 94.25 72 LEU A N 1
ATOM 509 C CA . LEU A 1 72 ? 1.765 0.127 -8.068 1.00 94.25 72 LEU A CA 1
ATOM 510 C C . LEU A 1 72 ? 1.812 -1.359 -8.412 1.00 94.25 72 LEU A C 1
ATOM 512 O O . LEU A 1 72 ? 1.262 -2.191 -7.698 1.00 94.25 72 LEU A O 1
ATOM 516 N N . VAL A 1 73 ? 2.513 -1.691 -9.493 1.00 93.06 73 VAL A N 1
ATOM 517 C CA . VAL A 1 73 ? 2.751 -3.073 -9.911 1.00 93.06 73 VAL A CA 1
ATOM 518 C C . VAL A 1 73 ? 4.252 -3.305 -9.961 1.00 93.06 73 VAL A C 1
ATOM 520 O O . VAL A 1 73 ? 4.993 -2.517 -10.548 1.00 93.06 73 VAL A O 1
ATOM 523 N N . ARG A 1 74 ? 4.702 -4.403 -9.354 1.00 91.38 74 ARG A N 1
ATOM 524 C CA . ARG A 1 74 ? 6.074 -4.900 -9.468 1.00 91.38 74 ARG A CA 1
ATOM 525 C C . ARG A 1 74 ? 6.030 -6.260 -10.147 1.00 91.38 74 ARG A C 1
ATOM 527 O O . ARG A 1 74 ? 5.294 -7.142 -9.717 1.00 91.38 74 ARG A O 1
ATOM 534 N N . PHE A 1 75 ? 6.824 -6.421 -11.195 1.00 93.56 75 PHE A N 1
ATOM 535 C CA . PHE A 1 75 ? 6.942 -7.669 -11.935 1.00 93.56 75 PHE A CA 1
ATOM 536 C C . PHE A 1 75 ? 8.390 -7.881 -12.374 1.00 93.56 75 PHE A C 1
ATOM 538 O O . PHE A 1 75 ? 9.182 -6.941 -12.421 1.00 93.56 75 PHE A O 1
ATOM 545 N N . SER A 1 76 ? 8.718 -9.122 -12.715 1.00 94.94 76 SER A N 1
ATOM 546 C CA . SER A 1 76 ? 9.990 -9.488 -13.331 1.00 94.94 76 SER A CA 1
ATOM 547 C C . SER A 1 76 ? 9.716 -10.014 -14.731 1.00 94.94 76 SER A C 1
ATOM 549 O O . SER A 1 76 ? 8.736 -10.725 -14.953 1.00 94.94 76 SER A O 1
ATOM 551 N N . CYS A 1 77 ? 10.563 -9.655 -15.690 1.00 93.88 77 CYS A N 1
ATOM 552 C CA . CYS A 1 77 ? 10.461 -10.156 -17.053 1.00 93.88 77 CYS A CA 1
ATOM 553 C C . CYS A 1 77 ? 11.851 -10.390 -17.641 1.00 93.88 77 CYS A C 1
ATOM 555 O O . CYS A 1 77 ? 12.827 -9.769 -17.224 1.00 93.88 77 CYS A O 1
ATOM 557 N N . VAL A 1 78 ? 11.930 -11.298 -18.611 1.00 95.12 78 VAL A N 1
ATOM 558 C CA . VAL A 1 78 ? 13.155 -11.555 -19.370 1.00 95.12 78 VAL A CA 1
ATOM 559 C C . VAL A 1 78 ? 13.158 -10.652 -20.598 1.00 95.12 78 VAL A C 1
ATOM 561 O O . VAL A 1 78 ? 12.175 -10.600 -21.341 1.00 95.12 78 VAL A O 1
ATOM 564 N N . VAL A 1 79 ? 14.267 -9.949 -20.818 1.00 94.69 79 VAL A N 1
ATOM 565 C CA . VAL A 1 79 ? 14.453 -9.031 -21.947 1.00 94.69 79 VAL A CA 1
ATOM 566 C C . VAL A 1 79 ? 15.600 -9.546 -22.821 1.00 94.69 79 VAL A C 1
ATOM 568 O O . VAL A 1 79 ? 16.602 -10.001 -22.273 1.00 94.69 79 VAL A O 1
ATOM 571 N N . PRO A 1 80 ? 15.487 -9.495 -24.163 1.00 93.62 80 PRO A N 1
ATOM 572 C CA . PRO A 1 80 ? 16.588 -9.867 -25.046 1.00 93.62 80 PRO A CA 1
ATOM 573 C C . PRO A 1 80 ? 17.842 -9.030 -24.776 1.00 93.62 80 PRO A C 1
ATOM 575 O O . PRO A 1 80 ? 17.773 -7.799 -24.805 1.00 93.62 80 PRO A O 1
ATOM 578 N N . ASP A 1 81 ? 18.977 -9.703 -24.591 1.00 94.81 81 ASP A N 1
ATOM 579 C CA . ASP A 1 81 ? 20.281 -9.074 -24.362 1.00 94.81 81 ASP A CA 1
ATOM 580 C C . ASP A 1 81 ? 20.896 -8.585 -25.683 1.00 94.81 81 ASP A C 1
ATOM 582 O O . ASP A 1 81 ? 21.761 -9.212 -26.294 1.00 94.81 81 ASP A O 1
ATOM 586 N N . ARG A 1 82 ? 20.325 -7.499 -26.208 1.00 94.00 82 ARG A N 1
ATOM 587 C CA . ARG A 1 82 ? 20.782 -6.812 -27.420 1.00 94.00 82 ARG A CA 1
ATOM 588 C C . ARG A 1 82 ? 20.369 -5.339 -27.391 1.00 94.00 82 ARG A C 1
ATOM 590 O O . ARG A 1 82 ? 19.357 -5.006 -26.759 1.00 94.00 82 ARG A O 1
ATOM 597 N N . PRO A 1 83 ? 21.069 -4.454 -28.124 1.00 95.38 83 PRO A N 1
ATOM 598 C CA . PRO A 1 83 ? 20.659 -3.061 -28.267 1.00 95.38 83 PRO A CA 1
ATOM 599 C C . PRO A 1 83 ? 19.178 -2.934 -28.659 1.00 95.38 83 PRO A C 1
ATOM 601 O O . PRO A 1 83 ? 18.697 -3.607 -29.570 1.00 95.38 83 PRO A O 1
ATOM 604 N N . GLY A 1 84 ? 18.441 -2.093 -27.930 1.00 94.88 84 GLY A N 1
ATOM 605 C CA . GLY A 1 84 ? 17.003 -1.878 -28.124 1.00 94.88 84 GLY A CA 1
ATOM 606 C C . GLY A 1 84 ? 16.069 -2.828 -27.359 1.00 94.88 84 GLY A C 1
ATOM 607 O O . GLY A 1 84 ? 14.863 -2.580 -27.350 1.00 94.88 84 GLY A O 1
ATOM 608 N N . GLY A 1 85 ? 16.575 -3.862 -26.671 1.00 94.81 85 GLY A N 1
ATOM 609 C CA . GLY A 1 85 ? 15.750 -4.785 -25.873 1.00 94.81 85 GLY A CA 1
ATOM 610 C C . GLY A 1 85 ? 14.914 -4.070 -24.802 1.00 94.81 85 GLY A C 1
ATOM 611 O O . GLY A 1 85 ? 13.684 -4.157 -24.808 1.00 94.81 85 GLY A O 1
ATOM 612 N N . ILE A 1 86 ? 15.575 -3.290 -23.940 1.00 94.12 86 ILE A N 1
ATOM 613 C CA . ILE A 1 86 ? 14.922 -2.486 -22.891 1.00 94.12 86 ILE A CA 1
ATOM 614 C C . ILE A 1 86 ? 14.014 -1.410 -23.502 1.00 94.12 86 ILE A C 1
ATOM 616 O O . ILE A 1 86 ? 12.891 -1.223 -23.045 1.00 94.12 86 ILE A O 1
ATOM 620 N N . ALA A 1 87 ? 14.443 -0.752 -24.585 1.00 95.56 87 ALA A N 1
ATOM 621 C CA . ALA A 1 87 ? 13.624 0.249 -25.274 1.00 95.56 87 ALA A CA 1
ATOM 622 C C . ALA A 1 87 ? 12.292 -0.343 -25.776 1.00 95.56 87 ALA A C 1
ATOM 624 O O . ALA A 1 87 ? 11.238 0.284 -25.657 1.00 95.56 87 ALA A O 1
ATOM 625 N N . GLY A 1 88 ? 12.317 -1.581 -26.282 1.00 95.12 88 GLY A N 1
ATOM 626 C CA . GLY A 1 88 ? 11.116 -2.319 -26.665 1.00 95.12 88 GLY A CA 1
ATOM 627 C C . GLY A 1 88 ? 10.173 -2.596 -25.489 1.00 95.12 88 GLY A C 1
ATOM 628 O O . GLY A 1 88 ? 8.957 -2.463 -25.647 1.00 95.12 88 GLY A O 1
ATOM 629 N N . LEU A 1 89 ? 10.712 -2.941 -24.314 1.00 95.00 89 LEU A N 1
ATOM 630 C CA . LEU A 1 89 ? 9.928 -3.112 -23.086 1.00 95.00 89 LEU A CA 1
ATOM 631 C C . LEU A 1 89 ? 9.284 -1.789 -22.648 1.00 95.00 89 LEU A C 1
ATOM 633 O O . LEU A 1 89 ? 8.066 -1.739 -22.474 1.00 95.00 89 LEU A O 1
ATOM 637 N N . CYS A 1 90 ? 10.068 -0.713 -22.544 1.00 95.31 90 CYS A N 1
ATOM 638 C CA . CYS A 1 90 ? 9.568 0.606 -22.152 1.00 95.31 90 CYS A CA 1
ATOM 639 C C . CYS A 1 90 ? 8.457 1.098 -23.091 1.00 95.31 90 CYS A C 1
ATOM 641 O O . CYS A 1 90 ? 7.429 1.583 -22.626 1.00 95.31 90 CYS A O 1
ATOM 643 N N . ASN A 1 91 ? 8.600 0.887 -24.405 1.00 95.88 91 ASN A N 1
ATOM 644 C CA . ASN A 1 91 ? 7.560 1.230 -25.377 1.00 95.88 91 ASN A CA 1
ATOM 645 C C . ASN A 1 91 ? 6.253 0.453 -25.166 1.00 95.88 91 ASN A C 1
ATOM 647 O O . ASN A 1 91 ? 5.173 1.005 -25.372 1.00 95.88 91 ASN A O 1
ATOM 651 N N . LYS A 1 92 ? 6.314 -0.824 -24.767 1.00 95.56 92 LYS A N 1
ATOM 652 C CA . LYS A 1 92 ? 5.103 -1.600 -24.448 1.00 95.56 92 LYS A CA 1
ATOM 653 C C . LYS A 1 92 ? 4.407 -1.069 -23.194 1.00 95.56 92 LYS A C 1
ATOM 655 O O . LYS A 1 92 ? 3.187 -0.951 -23.204 1.00 95.56 92 LYS A O 1
ATOM 660 N N . ILE A 1 93 ? 5.173 -0.718 -22.160 1.00 95.56 93 ILE A N 1
ATOM 661 C CA . ILE A 1 93 ? 4.648 -0.129 -20.917 1.00 95.56 93 ILE A CA 1
ATOM 662 C C . ILE A 1 93 ? 3.994 1.233 -21.205 1.00 95.56 93 ILE A C 1
ATOM 664 O O . ILE A 1 93 ? 2.863 1.479 -20.791 1.00 95.56 93 ILE A O 1
ATOM 668 N N . ALA A 1 94 ? 4.645 2.085 -22.001 1.00 96.62 94 ALA A N 1
ATOM 669 C CA . ALA A 1 94 ? 4.094 3.383 -22.384 1.00 96.62 94 ALA A CA 1
ATOM 670 C C . ALA A 1 94 ? 2.775 3.257 -23.173 1.00 96.62 94 ALA A C 1
ATOM 672 O O . ALA A 1 94 ? 1.847 4.030 -22.951 1.00 96.62 94 ALA A O 1
ATOM 673 N N . LYS A 1 95 ? 2.647 2.252 -24.054 1.00 97.69 95 LYS A N 1
ATOM 674 C CA . LYS A 1 95 ? 1.415 2.006 -24.832 1.00 97.69 95 LYS A CA 1
ATOM 675 C C . LYS A 1 95 ? 0.198 1.647 -23.981 1.00 97.69 95 LYS A C 1
ATOM 677 O O . LYS A 1 95 ? -0.918 1.895 -24.422 1.00 97.69 95 LYS A O 1
ATOM 682 N N . VAL A 1 96 ? 0.396 1.071 -22.795 1.00 95.69 96 VAL A N 1
ATOM 683 C CA . VAL A 1 96 ? -0.699 0.798 -21.847 1.00 95.69 96 VAL A CA 1
ATOM 684 C C . VAL A 1 96 ? -0.954 1.970 -20.891 1.00 95.69 96 VAL A C 1
ATOM 686 O O . VAL A 1 96 ? -1.760 1.845 -19.977 1.00 95.69 96 VAL A O 1
ATOM 689 N N . GLY A 1 97 ? -0.280 3.110 -21.093 1.00 94.94 97 GLY A N 1
ATOM 690 C CA . GLY A 1 97 ? -0.438 4.314 -20.274 1.00 94.94 97 GLY A CA 1
ATOM 691 C C . GLY A 1 97 ? 0.221 4.232 -18.895 1.00 94.94 97 GLY A C 1
ATOM 692 O O . GLY A 1 97 ? -0.088 5.045 -18.029 1.00 94.94 97 GLY A O 1
ATOM 693 N N . ALA A 1 98 ? 1.109 3.260 -18.669 1.00 95.19 98 ALA A N 1
ATOM 694 C CA . ALA A 1 98 ? 1.795 3.093 -17.394 1.00 95.19 98 ALA A CA 1
ATOM 695 C C . ALA A 1 98 ? 3.114 3.882 -17.342 1.00 95.19 98 ALA A C 1
ATOM 697 O O . ALA A 1 98 ? 3.832 4.000 -18.337 1.00 95.19 98 ALA A O 1
ATOM 698 N N . SER A 1 99 ? 3.456 4.366 -16.147 1.00 94.38 99 SER A N 1
ATOM 699 C CA . SER A 1 99 ? 4.725 5.041 -15.853 1.00 94.38 99 SER A CA 1
ATOM 700 C C . SER A 1 99 ? 5.693 4.103 -15.135 1.00 94.38 99 SER A C 1
ATOM 702 O O . SER A 1 99 ? 5.286 3.261 -14.336 1.00 94.38 99 SER A O 1
ATOM 704 N N . ILE A 1 100 ? 6.991 4.269 -15.389 1.00 94.56 100 ILE A N 1
AT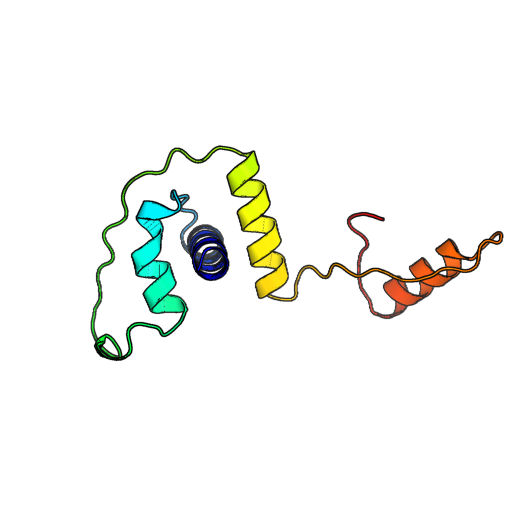OM 705 C CA . ILE A 1 100 ? 8.043 3.457 -14.770 1.00 94.56 100 ILE A CA 1
ATOM 706 C C . ILE A 1 100 ? 8.613 4.206 -13.563 1.00 94.56 100 ILE A C 1
ATOM 708 O O . ILE A 1 100 ? 9.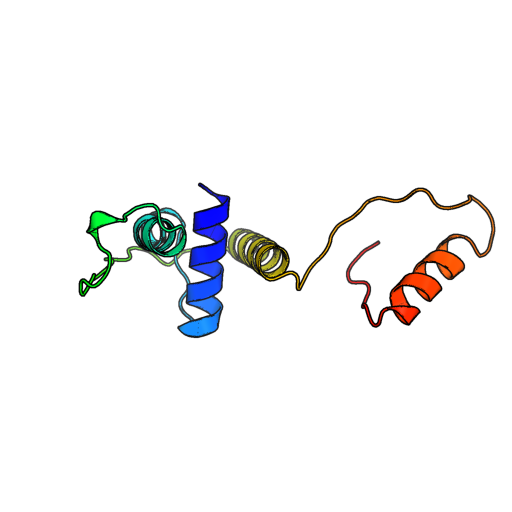143 5.303 -13.711 1.00 94.56 100 ILE A O 1
ATOM 712 N N . LYS A 1 101 ? 8.519 3.600 -12.372 1.00 92.44 101 LYS A N 1
ATOM 713 C CA . LYS A 1 101 ? 9.092 4.141 -11.125 1.00 92.44 101 LYS A CA 1
ATOM 714 C C . LYS A 1 101 ? 10.551 3.715 -10.920 1.00 92.44 101 LYS A C 1
ATOM 716 O O . LYS A 1 101 ? 11.370 4.518 -10.496 1.00 92.44 101 LYS A O 1
ATOM 721 N N . HIS A 1 102 ? 10.853 2.444 -11.180 1.00 90.38 102 HIS A N 1
ATOM 722 C CA . HIS A 1 102 ? 12.162 1.825 -10.967 1.00 90.38 102 HIS A CA 1
ATOM 723 C C . HIS A 1 102 ? 12.307 0.633 -11.922 1.00 90.38 102 HIS A C 1
ATOM 725 O O . HIS A 1 102 ? 11.320 -0.075 -12.142 1.00 90.38 102 HIS A O 1
ATOM 731 N N . ILE A 1 103 ? 13.506 0.421 -12.471 1.00 84.19 103 ILE A N 1
ATOM 732 C CA . ILE A 1 103 ? 13.874 -0.743 -13.296 1.00 84.19 103 ILE A CA 1
ATOM 733 C C . ILE A 1 103 ? 15.047 -1.430 -12.614 1.00 84.19 103 ILE A C 1
ATOM 735 O O . ILE A 1 103 ? 15.983 -0.697 -12.233 1.00 84.19 103 ILE A O 1
#

Organism: NCBI:txid1486918

Foldseek 3Di:
DVLLLLLQQLVCCVPVVAHADSVQRVVVSCVVVCVCVVCPPHDDDRGGDGRPDDPVVVVVSNQSNCVVVVNDDDDDDDFDPDPCRVVVVVVVCVVVVHDDDDD